Protein AF-A0A6I5NJD2-F1 (afdb_monomer)

Secondary structure (DSSP, 8-state):
-HHHHHHGGGS-GGG-----HHHHHH-HHHHHHHHHHHTT-TTHHHHHHHHHHHHHHHTT-PPPP----HHHHHHHHHHHHHHHHHHHTSPPPP----

Foldseek 3Di:
DVVCVVCVVVDPQLGDDDADPVLCVVPVLLVVVVNCVRVVPPDSVVCSVVVVVVCVVCVPDDDDDDDDDPVVVVVCCVVCVVVCVVVVPDDRRDPPDD

Mean predicted aligned error: 7.26 Å

Radius of gyration: 16.8 Å; Cα contacts (8 Å, |Δi|>4): 38; chains: 1; bounding box: 35×32×38 Å

Solvent-accessible surface area (backbone atoms only — not comparable to full-atom values): 6321 Å² total; per-residue (Å²): 109,69,67,57,74,73,46,54,88,76,51,58,64,52,78,58,84,89,78,57,69,68,54,38,76,75,34,50,68,61,47,53,50,50,51,32,59,50,46,69,51,84,62,58,83,81,46,45,63,61,51,51,54,50,50,62,70,51,69,78,71,78,78,86,84,82,88,76,55,70,71,58,49,52,54,50,43,75,76,41,41,74,58,52,58,58,60,69,69,52,82,75,80,82,82,85,80,126

Sequence (98 aa):
MDTLFSTVDLIPPSNFVEVRYEDLEHSEITCLKYIYEQLSLPGFEKIQNKFQDYIVEQAGYQKNQYSLDEATKERVYLQWQNAVDRWMALPKIDQTVV

pLDDT: mean 82.63, std 9.86, range [38.56, 92.31]

Structure (mmCIF, N/CA/C/O backbone):
data_AF-A0A6I5NJD2-F1
#
_entry.id   AF-A0A6I5NJD2-F1
#
loop_
_atom_site.group_PDB
_atom_site.id
_atom_site.type_symbol
_atom_site.label_atom_id
_atom_site.label_alt_id
_atom_site.label_comp_id
_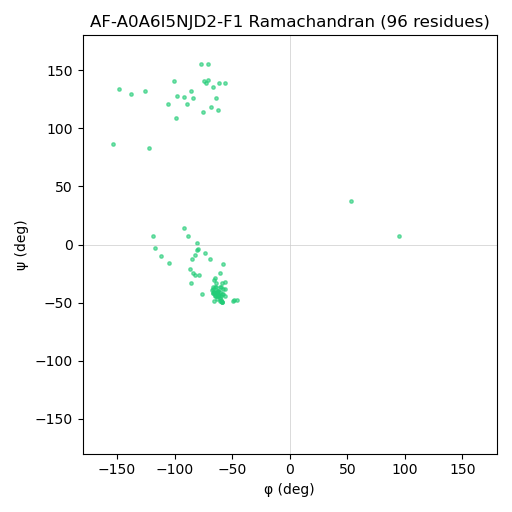atom_site.label_asym_id
_atom_site.label_entity_id
_atom_site.label_seq_id
_atom_site.pdbx_PDB_ins_code
_atom_site.Cartn_x
_atom_site.Cartn_y
_atom_site.Cartn_z
_atom_site.occupancy
_atom_site.B_iso_or_equiv
_atom_site.auth_seq_id
_atom_site.auth_comp_id
_atom_site.auth_asym_id
_atom_site.auth_atom_id
_atom_site.pdbx_PDB_model_num
ATOM 1 N N . MET A 1 1 ? 2.956 -11.754 -11.121 1.00 65.81 1 MET A N 1
ATOM 2 C CA . MET A 1 1 ? 1.755 -10.950 -11.438 1.00 65.81 1 MET A CA 1
ATOM 3 C C . MET A 1 1 ? 0.675 -11.796 -12.085 1.00 65.81 1 MET A C 1
ATOM 5 O O . MET A 1 1 ? -0.479 -11.652 -11.714 1.00 65.81 1 MET A O 1
ATOM 9 N N . ASP A 1 2 ? 1.043 -12.728 -12.962 1.00 74.19 2 ASP A N 1
ATOM 10 C CA . ASP A 1 2 ? 0.085 -13.504 -13.764 1.00 74.19 2 ASP A CA 1
ATOM 11 C C . ASP A 1 2 ? -0.916 -14.322 -12.934 1.00 74.19 2 ASP A C 1
ATOM 13 O O . ASP A 1 2 ? -2.098 -14.389 -13.267 1.00 74.19 2 ASP A O 1
ATOM 17 N N . THR A 1 3 ? -0.484 -14.888 -11.802 1.00 81.69 3 THR A N 1
ATOM 18 C CA . THR A 1 3 ? -1.391 -15.594 -10.882 1.00 81.69 3 THR A CA 1
ATOM 19 C C . THR A 1 3 ? -2.424 -14.652 -10.269 1.00 81.69 3 THR A C 1
ATOM 21 O O . THR A 1 3 ? -3.600 -14.975 -10.273 1.00 81.69 3 THR A O 1
ATOM 24 N N . LEU A 1 4 ? -2.018 -13.458 -9.817 1.00 81.56 4 LEU A N 1
ATOM 25 C CA . LEU A 1 4 ? -2.950 -12.476 -9.253 1.00 81.56 4 LEU A CA 1
ATOM 26 C C . LEU A 1 4 ? -4.007 -12.080 -10.292 1.00 81.56 4 LEU A C 1
ATOM 28 O O . LEU A 1 4 ? -5.194 -12.111 -9.996 1.00 81.56 4 LEU A O 1
ATOM 32 N N . PHE A 1 5 ? -3.587 -11.767 -11.519 1.00 83.25 5 PHE A N 1
ATOM 33 C CA . PHE A 1 5 ? -4.501 -11.314 -12.571 1.00 83.25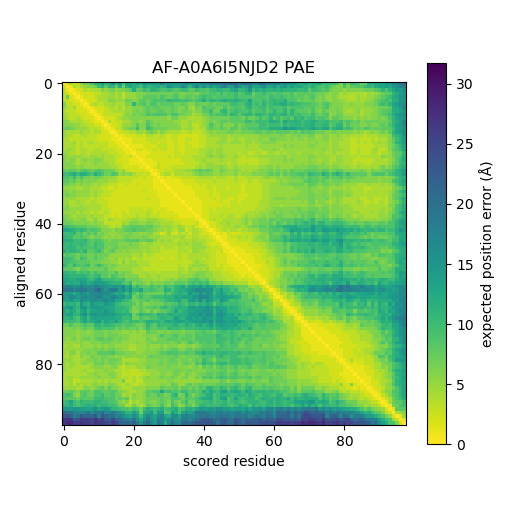 5 PHE A CA 1
ATOM 34 C C . PHE A 1 5 ? -5.495 -12.383 -13.021 1.00 83.25 5 PHE A C 1
ATOM 36 O O . PHE A 1 5 ? -6.603 -12.038 -13.411 1.00 83.25 5 PHE A O 1
ATOM 43 N N . SER A 1 6 ? -5.119 -13.660 -12.955 1.00 83.38 6 SER A N 1
ATOM 44 C CA . SER A 1 6 ? -5.986 -14.770 -13.364 1.00 83.38 6 SER A CA 1
ATOM 45 C C . SER A 1 6 ? -6.921 -15.265 -12.261 1.00 83.38 6 SER A C 1
ATOM 47 O O . SER A 1 6 ? -7.925 -15.901 -12.569 1.00 83.38 6 SER A O 1
ATOM 49 N N . THR A 1 7 ? -6.616 -14.993 -10.987 1.00 86.94 7 THR A N 1
ATOM 50 C CA . THR A 1 7 ? -7.413 -15.500 -9.858 1.00 86.94 7 THR A CA 1
ATOM 51 C C . THR A 1 7 ? -8.172 -14.424 -9.098 1.00 86.94 7 THR A C 1
ATOM 53 O O . THR A 1 7 ? -8.979 -14.771 -8.243 1.00 86.94 7 THR A O 1
ATOM 56 N N . VAL A 1 8 ? -7.923 -13.137 -9.354 1.00 84.62 8 VAL A N 1
ATOM 57 C CA . VAL A 1 8 ? -8.564 -12.036 -8.615 1.00 84.62 8 VAL A CA 1
ATOM 58 C C . VAL A 1 8 ? -10.090 -12.083 -8.701 1.00 84.62 8 VAL A C 1
ATOM 60 O O . VAL A 1 8 ? -10.755 -11.900 -7.688 1.00 84.62 8 VAL A O 1
ATOM 63 N N . ASP A 1 9 ? -10.640 -12.455 -9.858 1.00 83.50 9 ASP A N 1
ATOM 64 C CA . ASP A 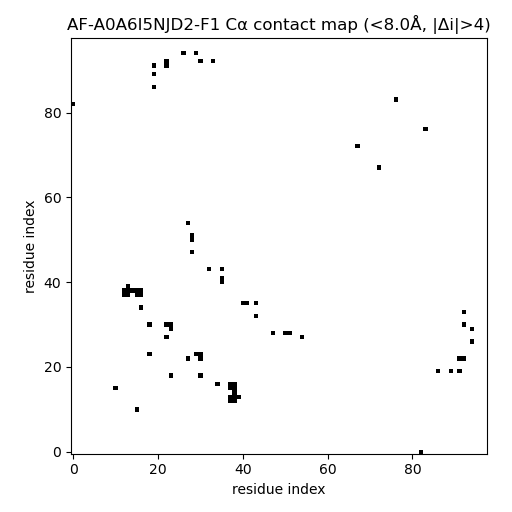1 9 ? -12.090 -12.567 -10.068 1.00 83.50 9 ASP A CA 1
ATOM 65 C C . ASP A 1 9 ? -12.724 -13.743 -9.298 1.00 83.50 9 ASP A C 1
ATOM 67 O O . ASP A 1 9 ? -13.945 -13.836 -9.183 1.00 83.50 9 ASP A O 1
ATOM 71 N N . LEU A 1 10 ? -11.905 -14.653 -8.756 1.00 89.31 10 LEU A N 1
ATOM 72 C CA . LEU A 1 10 ? -12.357 -15.754 -7.900 1.00 89.31 10 LEU A CA 1
ATOM 73 C C . LEU A 1 10 ? -12.498 -15.327 -6.433 1.00 89.31 10 LEU A C 1
ATOM 75 O O . LEU A 1 10 ? -13.051 -16.078 -5.627 1.00 89.31 10 LEU A O 1
ATOM 79 N N . ILE A 1 11 ? -11.968 -14.158 -6.065 1.00 86.94 11 ILE A N 1
ATOM 80 C CA . ILE A 1 11 ? -12.016 -13.655 -4.696 1.00 86.94 11 ILE A CA 1
ATOM 81 C C . ILE A 1 11 ? -13.348 -12.922 -4.494 1.00 86.94 11 ILE A C 1
ATOM 83 O O . ILE A 1 11 ? -13.713 -12.077 -5.312 1.00 86.94 11 ILE A O 1
ATOM 87 N N . PRO A 1 12 ? -14.086 -13.201 -3.404 1.00 86.75 12 PRO A N 1
ATOM 88 C CA . PRO A 1 12 ? -15.283 -12.441 -3.083 1.00 86.75 12 PRO A CA 1
ATOM 89 C C . PRO A 1 12 ? -14.971 -10.941 -2.965 1.00 86.75 12 PRO A C 1
ATOM 91 O O . PRO A 1 12 ? -13.968 -10.586 -2.340 1.00 86.75 12 PRO A O 1
ATOM 94 N N . PRO A 1 13 ? -15.840 -10.053 -3.477 1.00 79.56 13 PRO A N 1
ATOM 95 C CA . PRO A 1 13 ? -15.604 -8.608 -3.445 1.00 79.56 13 PRO A CA 1
ATOM 96 C C . PRO A 1 13 ? -15.469 -8.050 -2.017 1.00 79.56 13 PRO A C 1
ATOM 98 O O . PRO A 1 13 ? -14.773 -7.069 -1.806 1.00 79.56 13 PRO A O 1
ATOM 101 N N . SER A 1 14 ? -16.043 -8.719 -1.011 1.00 84.19 14 SER A N 1
ATOM 102 C CA . SER A 1 14 ? -15.891 -8.356 0.406 1.00 84.19 14 SER A CA 1
ATOM 103 C C . SER A 1 14 ? -14.521 -8.685 1.009 1.00 84.19 14 SER A C 1
ATOM 105 O O . SER A 1 14 ? -14.267 -8.367 2.167 1.00 84.19 14 SER A O 1
ATOM 107 N N . ASN A 1 15 ? -13.653 -9.381 0.273 1.00 86.31 15 ASN A N 1
ATOM 108 C CA . ASN A 1 15 ? -12.387 -9.906 0.786 1.00 86.31 15 ASN A CA 1
ATOM 109 C C . ASN A 1 15 ? -11.170 -9.298 0.080 1.00 86.31 15 ASN A C 1
ATOM 111 O O . ASN A 1 15 ? -10.036 -9.623 0.438 1.00 86.31 15 ASN A O 1
ATOM 115 N N . PHE A 1 16 ? -11.385 -8.449 -0.925 1.00 88.69 16 PHE A N 1
ATOM 116 C CA . PHE A 1 16 ? -10.317 -7.850 -1.708 1.00 88.69 16 PHE A CA 1
ATOM 117 C C . PHE A 1 16 ? -10.705 -6.454 -2.185 1.00 88.69 16 PHE A C 1
ATOM 119 O O . PHE A 1 16 ? -11.792 -6.247 -2.711 1.00 88.69 16 PHE A O 1
ATOM 126 N N . VAL A 1 17 ? -9.787 -5.505 -2.020 1.00 88.50 17 VAL A N 1
ATOM 127 C CA . VAL A 1 17 ? -9.947 -4.127 -2.480 1.00 88.50 17 VAL A CA 1
ATOM 128 C C . VAL A 1 17 ? -8.634 -3.654 -3.094 1.00 88.50 17 VAL A C 1
ATOM 130 O O . VAL A 1 17 ? -7.569 -3.807 -2.494 1.00 88.50 17 VAL A O 1
ATOM 133 N N . GLU A 1 18 ? -8.703 -3.093 -4.300 1.00 88.38 18 GLU A N 1
ATOM 134 C CA . GLU A 1 18 ? -7.575 -2.410 -4.939 1.00 88.38 18 GLU A CA 1
ATOM 135 C C . GLU A 1 18 ? -7.730 -0.907 -4.700 1.00 88.38 18 GLU A C 1
ATOM 137 O O . GLU A 1 18 ? -8.784 -0.333 -4.972 1.00 88.38 18 GLU A O 1
ATOM 142 N N . VAL A 1 19 ? -6.681 -0.269 -4.182 1.00 87.12 19 VAL A N 1
ATOM 143 C CA . VAL A 1 19 ? -6.633 1.180 -3.962 1.00 87.12 19 VAL A CA 1
ATOM 144 C C . VAL A 1 19 ? -5.403 1.723 -4.663 1.00 87.12 19 VAL A C 1
ATOM 146 O O . VAL A 1 19 ? -4.305 1.179 -4.532 1.00 87.12 19 VAL A O 1
ATOM 149 N N . ARG A 1 20 ? -5.598 2.796 -5.426 1.00 85.50 20 ARG A N 1
ATOM 150 C CA . ARG A 1 20 ? -4.516 3.482 -6.124 1.00 85.50 20 ARG A CA 1
ATOM 151 C C . ARG A 1 20 ? -3.664 4.246 -5.127 1.00 85.50 20 ARG A C 1
ATOM 153 O O . ARG A 1 20 ? -4.191 4.899 -4.227 1.00 85.50 20 ARG A O 1
ATOM 160 N N . TYR A 1 21 ? -2.349 4.201 -5.319 1.00 84.12 21 TYR A N 1
ATOM 161 C CA . TYR A 1 21 ? -1.439 4.956 -4.466 1.00 84.12 21 TYR A CA 1
ATOM 162 C C . TYR A 1 21 ? -1.754 6.451 -4.529 1.00 84.12 21 TYR A C 1
ATOM 164 O O . TYR A 1 21 ? -1.835 7.087 -3.487 1.00 84.12 21 TYR A O 1
ATOM 172 N N . GLU A 1 22 ? -2.024 6.987 -5.722 1.00 84.31 22 GLU A N 1
ATOM 173 C CA . GLU A 1 22 ? -2.303 8.412 -5.893 1.00 84.31 22 GLU A CA 1
ATOM 174 C C . GLU A 1 22 ? -3.561 8.838 -5.128 1.00 84.31 22 GLU A C 1
ATOM 176 O O . GLU A 1 22 ? -3.556 9.888 -4.495 1.00 84.31 22 GLU A O 1
ATOM 181 N N . ASP A 1 23 ? -4.619 8.021 -5.125 1.00 85.12 23 ASP A N 1
ATOM 182 C CA . ASP A 1 23 ? -5.848 8.330 -4.382 1.00 85.12 23 ASP A CA 1
ATOM 183 C C . ASP A 1 23 ? -5.586 8.344 -2.868 1.00 85.12 23 ASP A C 1
ATOM 185 O O . ASP A 1 23 ? -6.100 9.211 -2.156 1.00 85.12 23 ASP A O 1
ATOM 189 N N . LEU A 1 24 ? -4.722 7.442 -2.388 1.00 85.25 24 LEU A N 1
ATOM 190 C CA . LEU A 1 24 ? -4.288 7.414 -0.994 1.00 85.25 24 LEU A CA 1
ATOM 191 C C . LEU A 1 24 ? -3.474 8.664 -0.632 1.00 85.25 24 LEU A C 1
ATOM 193 O O . LEU A 1 24 ? -3.696 9.214 0.436 1.00 85.25 24 LEU A O 1
ATOM 197 N N . GLU A 1 25 ? -2.582 9.144 -1.510 1.00 83.50 25 GLU A N 1
ATOM 198 C CA . GLU A 1 25 ? -1.812 10.378 -1.263 1.00 83.50 25 GLU A CA 1
ATOM 199 C C . GLU A 1 25 ? -2.681 11.635 -1.179 1.00 83.50 25 GLU A C 1
ATOM 201 O O . GLU A 1 25 ? -2.315 12.586 -0.495 1.00 83.50 25 GLU A O 1
ATOM 206 N N . HIS A 1 26 ? -3.778 11.683 -1.938 1.00 80.62 26 HIS A N 1
ATOM 207 C CA . HIS A 1 26 ? -4.640 12.863 -1.981 1.00 80.62 26 HIS A CA 1
ATOM 208 C C . HIS A 1 26 ? -5.672 12.852 -0.851 1.00 80.62 26 HIS A C 1
ATOM 210 O O . HIS A 1 26 ? -6.071 13.917 -0.378 1.00 80.62 26 HIS A O 1
ATOM 216 N N . SER A 1 27 ? -6.151 11.670 -0.447 1.00 84.44 27 SER A N 1
ATOM 217 C CA . SER A 1 27 ? -7.148 11.545 0.613 1.00 84.44 27 SER A CA 1
ATOM 218 C C . SER A 1 27 ? -7.074 10.194 1.329 1.00 84.44 27 SER A C 1
ATOM 220 O O . SER A 1 27 ? -7.823 9.256 1.028 1.00 84.44 27 SER A O 1
ATOM 222 N N . GLU A 1 28 ? -6.214 10.105 2.345 1.00 86.38 28 GLU A N 1
ATOM 223 C CA . GLU A 1 28 ? -6.026 8.885 3.130 1.00 86.38 28 GLU A CA 1
ATOM 224 C C . GLU A 1 28 ? -7.317 8.463 3.844 1.00 86.38 28 GLU A C 1
ATOM 226 O O . GLU A 1 28 ? -7.689 7.291 3.813 1.00 86.38 28 GLU A O 1
ATOM 231 N N . ILE A 1 29 ? -8.041 9.409 4.457 1.00 87.25 29 ILE A N 1
ATOM 232 C CA . ILE A 1 29 ? -9.290 9.119 5.187 1.00 87.25 29 ILE A CA 1
ATOM 233 C C . ILE A 1 29 ? -10.376 8.575 4.256 1.00 87.25 29 ILE A C 1
ATOM 235 O O . ILE A 1 29 ? -11.063 7.621 4.622 1.00 87.25 29 ILE A O 1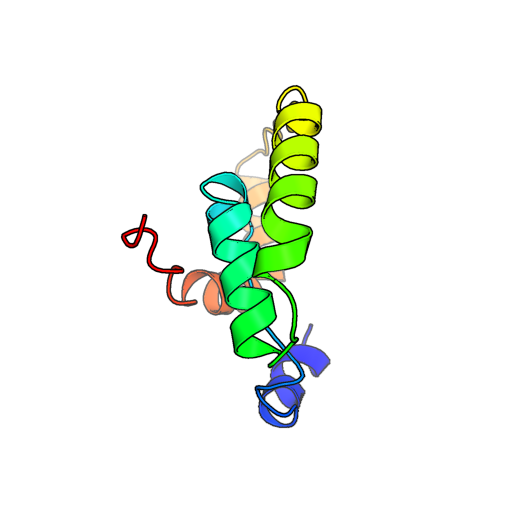
ATOM 239 N N . THR A 1 30 ? -10.526 9.145 3.059 1.00 87.06 30 THR A N 1
ATOM 240 C CA . THR A 1 30 ? -11.529 8.690 2.084 1.00 87.06 30 THR A CA 1
ATOM 241 C C . THR A 1 30 ? -11.193 7.289 1.584 1.00 87.06 30 THR A C 1
ATOM 243 O O . THR A 1 30 ? -12.073 6.431 1.532 1.00 87.06 30 THR A O 1
ATOM 246 N N . CYS A 1 31 ? -9.913 7.015 1.313 1.00 89.50 31 CYS A N 1
ATOM 247 C CA . CYS A 1 31 ? -9.457 5.673 0.958 1.00 89.50 31 CYS A CA 1
ATOM 248 C C . CYS A 1 31 ? -9.694 4.668 2.090 1.00 89.50 31 CYS A C 1
ATOM 250 O O . CYS A 1 31 ? -10.199 3.576 1.845 1.00 89.50 31 CYS A O 1
ATOM 252 N N . LEU A 1 32 ? -9.389 5.029 3.339 1.00 89.06 32 LEU A N 1
ATOM 253 C CA . LEU A 1 32 ? -9.641 4.161 4.490 1.00 89.06 32 LEU A CA 1
ATOM 254 C C . LEU A 1 32 ? -11.135 3.876 4.666 1.00 89.06 32 LEU A C 1
ATOM 256 O O . LEU A 1 32 ? -11.506 2.727 4.894 1.00 89.06 32 LEU A O 1
ATOM 260 N N . LYS A 1 33 ? -11.998 4.885 4.506 1.00 89.25 33 LYS A N 1
ATOM 261 C CA . LYS A 1 33 ? -13.453 4.698 4.538 1.00 89.25 33 LYS A CA 1
ATOM 262 C C . LYS A 1 33 ? -13.906 3.719 3.454 1.00 89.25 33 LYS A C 1
ATOM 264 O O . LYS A 1 33 ? -14.590 2.749 3.766 1.00 89.25 33 LYS A O 1
ATOM 269 N N . TYR A 1 34 ? -13.456 3.929 2.216 1.00 88.62 34 TYR A N 1
ATOM 270 C CA . TYR A 1 34 ? -13.752 3.054 1.082 1.00 88.62 34 TYR A CA 1
ATOM 271 C C . TYR A 1 34 ? -13.327 1.601 1.347 1.00 88.62 34 TYR A C 1
ATOM 273 O O . TYR A 1 34 ? -14.104 0.680 1.112 1.00 88.62 34 TYR A O 1
ATOM 281 N N . ILE A 1 35 ? -12.134 1.380 1.910 1.00 90.06 35 ILE A N 1
ATOM 282 C CA . ILE A 1 35 ? -11.651 0.040 2.282 1.00 90.06 35 ILE A CA 1
ATOM 283 C C . ILE A 1 35 ? -12.576 -0.617 3.313 1.00 90.06 35 ILE A C 1
ATOM 285 O O . ILE A 1 35 ? -12.930 -1.785 3.158 1.00 90.06 35 ILE A O 1
ATOM 289 N N . TYR A 1 36 ? -12.982 0.113 4.357 1.00 90.19 36 TYR A N 1
ATOM 290 C CA . TYR A 1 36 ? -13.889 -0.419 5.380 1.00 90.19 36 TYR A CA 1
ATOM 291 C C . TYR A 1 36 ? -15.261 -0.772 4.800 1.00 90.19 36 TYR A C 1
ATOM 293 O O . TYR A 1 36 ? -15.815 -1.812 5.149 1.00 90.19 36 TYR A O 1
ATOM 301 N N . GLU A 1 37 ? -15.791 0.055 3.900 1.00 88.06 37 GLU A N 1
ATOM 302 C CA . GLU A 1 37 ? -17.066 -0.193 3.225 1.00 88.06 37 GLU A CA 1
ATOM 303 C C . GLU A 1 37 ? -16.993 -1.418 2.304 1.00 88.06 37 GLU A C 1
ATOM 305 O O . GLU A 1 37 ? -17.826 -2.317 2.422 1.00 88.06 37 GLU A O 1
ATOM 310 N N . GLN A 1 38 ? -15.967 -1.509 1.448 1.00 88.38 38 GLN A N 1
ATOM 311 C CA . GLN A 1 38 ? -15.784 -2.644 0.534 1.00 88.38 38 GLN A CA 1
ATOM 312 C C . GLN A 1 38 ? -15.592 -3.960 1.290 1.00 88.38 38 GLN A C 1
ATOM 314 O O . GLN A 1 38 ? -16.225 -4.963 0.969 1.00 88.38 38 GLN A O 1
ATOM 319 N N . LEU A 1 39 ? -14.782 -3.949 2.350 1.00 89.56 39 LEU A N 1
ATOM 320 C CA . LEU A 1 39 ? -14.535 -5.134 3.171 1.00 89.56 39 LEU A CA 1
ATOM 321 C C . LEU A 1 39 ? -15.653 -5.415 4.191 1.00 89.56 39 LEU A C 1
ATOM 323 O O . LEU A 1 39 ? -15.550 -6.364 4.969 1.00 89.56 39 LEU A O 1
ATOM 327 N N . SER A 1 40 ? -16.720 -4.605 4.211 1.00 87.12 40 SER A N 1
ATOM 328 C CA . SER A 1 40 ? -17.830 -4.715 5.171 1.00 87.12 40 SER A CA 1
ATOM 329 C C . SER A 1 40 ? -17.364 -4.737 6.637 1.00 87.12 40 SER A C 1
ATOM 331 O O . SER A 1 40 ? -17.916 -5.451 7.480 1.00 87.12 40 SER A O 1
ATOM 333 N N . LEU A 1 41 ? -16.327 -3.956 6.954 1.00 86.62 41 LEU A N 1
ATOM 334 C CA . LEU A 1 41 ? -15.743 -3.881 8.289 1.00 86.62 41 LEU A CA 1
ATOM 335 C C . LEU A 1 41 ? -16.520 -2.885 9.164 1.00 86.62 41 LEU A C 1
ATOM 337 O O . LEU A 1 41 ? -16.667 -1.715 8.802 1.00 86.62 41 LEU A O 1
ATOM 341 N N . PRO A 1 42 ? -16.992 -3.295 10.353 1.00 88.12 42 PRO A N 1
ATOM 342 C CA . PRO A 1 42 ? -17.693 -2.391 11.248 1.00 88.12 42 PRO A CA 1
ATOM 343 C C . PRO A 1 42 ? -16.725 -1.454 11.981 1.00 88.12 42 PRO A C 1
ATOM 345 O O . PRO A 1 42 ? -15.577 -1.791 12.267 1.00 88.12 42 PRO A O 1
ATOM 348 N N . GLY A 1 43 ? -17.238 -0.296 12.397 1.00 86.38 43 GLY A N 1
ATOM 349 C CA . GLY A 1 43 ? -16.588 0.539 13.408 1.00 86.38 43 GLY A CA 1
ATOM 350 C C . GLY A 1 43 ? -15.696 1.662 12.891 1.00 86.38 43 GLY A C 1
ATOM 351 O O . GLY A 1 43 ? -15.092 2.320 13.733 1.00 86.38 43 GLY A O 1
ATOM 352 N N . PHE A 1 44 ? -15.659 1.937 11.582 1.00 86.81 44 PHE A N 1
ATOM 353 C CA . PHE A 1 44 ? -14.863 3.029 11.002 1.00 86.81 44 PHE A CA 1
ATOM 354 C C . PHE A 1 44 ? -15.046 4.368 11.741 1.00 86.81 44 PHE A C 1
ATOM 356 O O . PHE A 1 44 ? -14.065 4.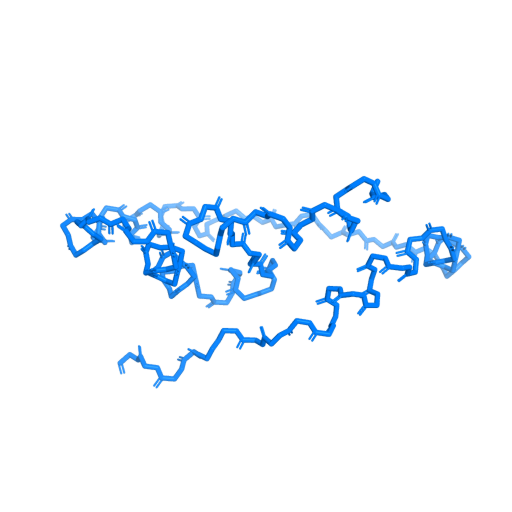970 12.165 1.00 86.81 44 PHE A O 1
ATOM 363 N N . GLU A 1 45 ? -16.288 4.773 12.020 1.00 84.75 45 GLU A N 1
ATOM 364 C CA . GLU A 1 45 ? -16.611 6.032 12.717 1.00 84.75 45 GLU A CA 1
ATOM 365 C C . GLU A 1 45 ? -15.927 6.174 14.090 1.00 84.75 45 GLU A C 1
ATOM 367 O O . GLU A 1 45 ? -15.567 7.272 14.507 1.00 84.75 45 GLU A O 1
ATOM 372 N N . LYS A 1 46 ? -15.709 5.063 14.806 1.00 85.50 46 LYS A N 1
ATOM 373 C CA . LYS A 1 46 ? -15.104 5.078 16.150 1.00 85.50 46 LYS A CA 1
ATOM 374 C C . LYS A 1 46 ? -13.586 5.240 16.115 1.00 85.50 46 LYS A C 1
ATOM 376 O O . LYS A 1 46 ? -12.995 5.677 17.101 1.00 85.50 46 LYS A O 1
ATOM 381 N N . ILE A 1 47 ? -12.952 4.828 15.019 1.00 85.94 47 ILE A N 1
ATOM 382 C CA . ILE A 1 47 ? -11.497 4.856 14.831 1.00 85.94 47 ILE A CA 1
ATOM 383 C C . ILE A 1 47 ? -11.061 5.991 13.890 1.00 85.94 47 ILE A C 1
ATOM 385 O O . ILE A 1 47 ? -9.900 6.388 13.943 1.00 85.94 47 ILE A O 1
ATOM 389 N N . GLN A 1 48 ? -11.977 6.589 13.124 1.00 86.75 48 GLN A N 1
ATOM 390 C CA . GLN A 1 48 ? -11.707 7.693 12.199 1.00 86.75 48 GLN A CA 1
ATOM 391 C C . GLN A 1 48 ? -10.834 8.793 12.819 1.00 86.75 48 GLN A C 1
ATOM 393 O O . GLN A 1 48 ? -9.824 9.162 12.227 1.00 86.75 48 GLN A O 1
ATOM 398 N N . ASN A 1 49 ? -11.151 9.246 14.037 1.00 86.12 49 ASN A N 1
ATOM 399 C CA . ASN A 1 49 ? -10.364 10.278 14.724 1.00 86.12 49 ASN A CA 1
ATOM 400 C C . ASN A 1 49 ? -8.910 9.841 14.966 1.00 86.12 49 ASN A C 1
ATOM 402 O O . ASN A 1 49 ? -7.991 10.611 14.723 1.00 86.12 49 ASN A O 1
ATOM 406 N N . LYS A 1 50 ? -8.682 8.579 15.360 1.00 87.00 50 LYS A N 1
ATOM 407 C CA . LYS A 1 50 ? -7.324 8.048 15.566 1.00 87.00 50 LYS A CA 1
ATOM 408 C C . LYS A 1 50 ? -6.539 7.958 14.261 1.00 87.00 50 LYS A C 1
ATOM 410 O O . LYS A 1 50 ? -5.335 8.186 14.264 1.00 87.00 50 LYS A O 1
ATOM 415 N N . PHE A 1 51 ? -7.203 7.607 13.158 1.00 86.06 51 PHE A N 1
ATOM 416 C CA . PHE A 1 51 ? -6.561 7.633 11.844 1.00 86.06 51 PHE A CA 1
ATOM 417 C C . PHE A 1 51 ? -6.211 9.057 11.431 1.00 86.06 51 PHE A C 1
ATOM 419 O O . PHE A 1 51 ? -5.123 9.280 10.914 1.00 86.06 51 PHE A O 1
ATOM 426 N N . GLN A 1 52 ? -7.094 10.019 11.693 1.00 85.88 52 GLN A N 1
ATOM 427 C CA . GLN A 1 52 ? -6.847 11.416 11.365 1.00 85.88 52 GLN A CA 1
ATOM 428 C C . GLN A 1 52 ? -5.658 11.983 12.148 1.00 85.88 52 GLN A C 1
ATOM 430 O O . GLN A 1 52 ? -4.779 12.589 11.541 1.00 85.88 52 GLN A O 1
ATOM 435 N N . ASP A 1 53 ? -5.572 11.700 13.449 1.00 86.56 53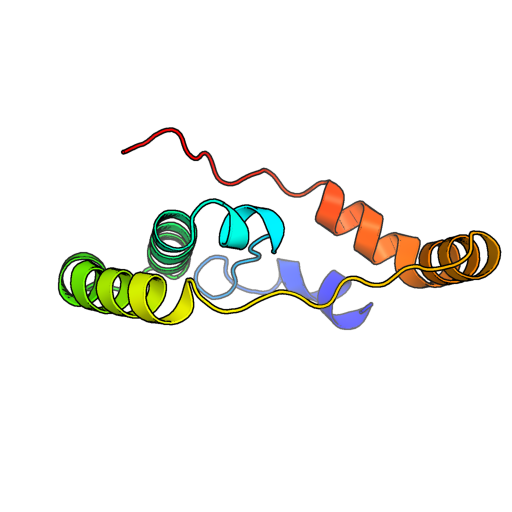 ASP A N 1
ATOM 436 C CA . ASP A 1 53 ? -4.421 12.075 14.280 1.00 86.56 53 ASP A CA 1
ATOM 437 C C . ASP A 1 53 ? -3.112 11.473 13.736 1.00 86.56 53 ASP A C 1
ATOM 439 O O . ASP A 1 53 ? -2.095 12.159 13.638 1.00 86.56 53 ASP A O 1
ATOM 443 N N . TYR A 1 54 ? -3.148 10.206 13.311 1.00 86.12 54 TYR A N 1
ATOM 444 C CA . TYR A 1 54 ? -1.988 9.513 12.747 1.00 86.12 54 TYR A CA 1
ATOM 445 C C . TYR A 1 54 ? -1.541 10.081 11.393 1.00 86.12 54 TYR A C 1
ATOM 447 O O . TYR A 1 54 ? -0.346 10.206 11.132 1.00 86.12 54 TYR A O 1
ATOM 455 N N . ILE A 1 55 ? -2.489 10.450 10.527 1.00 84.94 55 ILE A N 1
ATOM 456 C CA . ILE A 1 55 ? -2.189 11.091 9.238 1.00 84.94 55 ILE A CA 1
ATOM 457 C C . ILE A 1 55 ? -1.517 12.447 9.470 1.00 84.94 55 ILE A C 1
ATOM 459 O O . ILE A 1 55 ? -0.527 12.765 8.813 1.00 84.94 55 ILE A O 1
ATOM 463 N N . VAL A 1 56 ? -1.999 13.222 10.447 1.00 83.44 56 VAL A N 1
ATOM 464 C CA . VAL A 1 56 ? -1.380 14.501 10.830 1.00 83.44 56 VAL A CA 1
ATOM 465 C C . VAL A 1 56 ? 0.048 14.292 11.345 1.00 83.44 56 VAL A C 1
ATOM 467 O O . VAL A 1 56 ? 0.939 15.058 10.984 1.00 83.44 56 VAL A O 1
ATOM 470 N N . GLU A 1 57 ? 0.294 13.244 12.132 1.00 83.81 57 GLU A N 1
ATOM 471 C CA . GLU A 1 57 ? 1.638 12.894 12.614 1.00 83.81 57 GLU A CA 1
ATOM 472 C C . GLU A 1 57 ? 2.590 12.504 11.466 1.00 83.81 57 GLU A C 1
ATOM 474 O O . GLU A 1 57 ? 3.767 12.871 11.476 1.00 83.81 57 GLU A O 1
ATOM 479 N N . GLN A 1 58 ? 2.086 11.812 10.439 1.00 78.56 58 GLN A N 1
ATOM 480 C CA . GLN A 1 58 ? 2.872 11.390 9.275 1.00 78.56 58 GLN A CA 1
ATOM 481 C C . GLN A 1 58 ? 3.061 12.455 8.187 1.00 78.56 58 GLN A C 1
ATOM 483 O O . GLN A 1 58 ? 3.881 12.249 7.289 1.00 78.56 58 GLN A O 1
ATOM 488 N N . ALA A 1 59 ? 2.379 13.601 8.260 1.00 71.81 59 ALA A N 1
ATOM 489 C CA . ALA A 1 59 ? 2.424 14.646 7.230 1.00 71.81 59 ALA A CA 1
ATOM 490 C C . ALA A 1 59 ? 3.841 15.194 6.935 1.00 71.81 59 ALA A C 1
ATOM 492 O O . ALA A 1 59 ? 4.065 15.822 5.902 1.00 71.81 59 ALA A O 1
ATOM 493 N N . GLY A 1 60 ? 4.814 14.951 7.820 1.00 70.81 60 GLY A N 1
ATOM 494 C CA . GLY A 1 60 ? 6.223 15.299 7.614 1.00 70.81 60 GLY A CA 1
ATOM 495 C C . GLY A 1 60 ? 7.028 14.318 6.748 1.00 70.81 60 GLY A C 1
ATOM 496 O O . GLY A 1 60 ? 8.205 14.575 6.491 1.00 70.81 60 GLY A O 1
ATOM 497 N N . TYR A 1 61 ? 6.454 13.190 6.315 1.00 72.25 61 TYR A N 1
ATOM 498 C CA . TYR A 1 61 ? 7.175 12.189 5.527 1.00 72.25 61 TYR A CA 1
ATOM 499 C C . TYR A 1 61 ? 7.369 12.640 4.072 1.00 72.25 61 TYR A C 1
ATOM 501 O O . TYR A 1 61 ? 6.422 12.751 3.293 1.00 72.25 61 TYR A O 1
ATOM 509 N N . GLN A 1 62 ? 8.625 12.863 3.684 1.00 72.19 62 GLN A N 1
ATOM 510 C CA . GLN A 1 62 ? 8.982 13.261 2.327 1.00 72.19 62 GLN A CA 1
ATOM 511 C C . GLN A 1 62 ? 9.286 12.039 1.454 1.00 72.19 62 GLN A C 1
ATOM 513 O O . GLN A 1 62 ? 10.126 11.203 1.786 1.00 72.19 62 GLN A O 1
ATOM 518 N N . LYS A 1 63 ? 8.620 11.961 0.301 1.00 76.69 63 LYS A N 1
ATOM 519 C CA . LYS A 1 63 ? 8.790 10.866 -0.660 1.00 76.69 63 LYS A CA 1
ATOM 520 C C . LYS A 1 63 ? 10.105 11.014 -1.406 1.00 76.69 63 LYS A C 1
ATOM 522 O O . LYS A 1 63 ? 10.487 12.115 -1.806 1.00 76.69 63 LYS A O 1
ATOM 527 N N . ASN A 1 64 ? 10.771 9.887 -1.628 1.00 79.81 64 ASN A N 1
ATOM 528 C CA . ASN A 1 64 ? 11.963 9.848 -2.459 1.00 79.81 64 ASN A CA 1
ATOM 529 C C . ASN A 1 64 ? 11.595 10.224 -3.897 1.00 79.81 64 ASN A C 1
ATOM 531 O O . ASN A 1 64 ? 10.709 9.620 -4.499 1.00 79.81 64 ASN A O 1
ATOM 535 N N . GLN A 1 65 ? 12.295 11.213 -4.446 1.00 76.88 65 GLN A N 1
ATOM 536 C CA . GLN A 1 65 ? 12.184 11.569 -5.854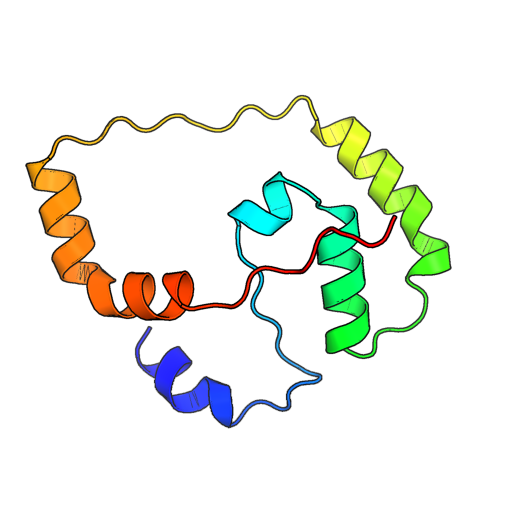 1.00 76.88 65 GLN A CA 1
ATOM 537 C C . GLN A 1 65 ? 13.194 10.745 -6.649 1.00 76.88 65 GLN A C 1
ATOM 539 O O . GLN A 1 65 ? 14.398 10.810 -6.399 1.00 76.88 65 GLN A O 1
ATOM 544 N N . TYR A 1 66 ? 12.696 9.964 -7.604 1.00 76.69 66 TYR A N 1
ATOM 545 C CA . TYR A 1 66 ? 13.522 9.166 -8.501 1.00 76.69 66 TYR A CA 1
ATOM 546 C C . TYR A 1 66 ? 13.542 9.807 -9.887 1.00 76.69 66 TYR A C 1
ATOM 548 O O . TYR A 1 66 ? 12.504 9.943 -10.531 1.00 76.69 66 TYR A O 1
ATOM 556 N N . SER A 1 67 ? 14.736 10.159 -10.358 1.00 78.88 67 SER A N 1
ATOM 557 C CA . SER A 1 67 ? 14.962 10.590 -11.738 1.00 78.88 67 SER A CA 1
ATOM 558 C C . SER A 1 67 ? 15.496 9.406 -12.534 1.00 78.88 67 SER A C 1
ATOM 560 O O . SER A 1 67 ? 16.627 8.977 -12.322 1.00 78.88 67 SER A O 1
ATOM 562 N N . LEU A 1 68 ? 14.669 8.862 -13.424 1.00 84.19 68 LEU A N 1
ATOM 563 C CA . LEU A 1 68 ? 15.045 7.774 -14.328 1.00 84.19 68 LEU A CA 1
ATOM 564 C C . LEU A 1 68 ? 15.343 8.341 -15.718 1.00 84.19 68 LEU A C 1
ATOM 566 O O . LEU A 1 68 ? 14.635 9.238 -16.182 1.00 84.19 68 LEU A O 1
ATOM 570 N N . ASP A 1 69 ? 16.367 7.812 -16.384 1.00 90.44 69 ASP A N 1
ATOM 571 C CA . ASP A 1 69 ? 16.621 8.085 -17.797 1.00 90.44 69 ASP A CA 1
ATOM 572 C C . ASP A 1 69 ? 15.570 7.400 -18.689 1.00 90.44 69 ASP A C 1
ATOM 574 O O . ASP A 1 69 ? 14.953 6.405 -18.300 1.00 90.44 69 ASP A O 1
ATOM 578 N N . GLU A 1 70 ? 15.355 7.938 -19.891 1.00 88.25 70 GLU A N 1
ATOM 579 C CA . GLU A 1 70 ? 14.310 7.454 -20.805 1.00 88.25 70 GLU A CA 1
ATOM 580 C C . GLU A 1 70 ? 14.498 5.983 -21.209 1.00 88.25 70 GLU A C 1
ATOM 582 O O . GLU A 1 70 ? 13.522 5.238 -21.258 1.00 88.25 70 GLU A O 1
ATOM 587 N N . ALA A 1 71 ? 15.738 5.514 -21.390 1.00 90.62 71 ALA A N 1
ATOM 588 C CA . ALA A 1 71 ? 15.993 4.119 -21.751 1.00 90.62 71 ALA A CA 1
ATOM 589 C C . ALA A 1 71 ? 15.611 3.156 -20.612 1.00 90.62 71 ALA A C 1
ATOM 591 O O . ALA A 1 71 ? 15.041 2.085 -20.847 1.00 90.62 71 ALA A O 1
ATOM 592 N N . THR A 1 72 ? 15.871 3.544 -19.362 1.00 88.31 72 THR A N 1
ATOM 593 C CA . THR A 1 72 ? 15.419 2.793 -18.186 1.00 88.31 72 THR A CA 1
ATOM 594 C C . THR A 1 72 ? 13.895 2.811 -18.064 1.00 88.31 72 THR A C 1
ATOM 596 O O . THR A 1 72 ? 13.305 1.761 -17.798 1.00 88.31 72 THR A O 1
ATOM 599 N N . LYS A 1 73 ? 13.235 3.953 -18.305 1.00 87.88 73 LYS A N 1
ATOM 600 C CA . LYS A 1 73 ? 11.763 4.045 -18.288 1.00 87.88 73 LYS A CA 1
ATOM 601 C C . LYS A 1 73 ? 11.120 3.136 -19.330 1.00 87.88 73 LYS A C 1
ATOM 603 O O . LYS A 1 73 ? 10.225 2.372 -18.980 1.00 87.88 73 LYS A O 1
ATOM 608 N N . GLU A 1 74 ? 11.594 3.171 -20.573 1.00 90.12 74 GLU A N 1
ATOM 609 C CA . GLU A 1 74 ? 11.086 2.314 -21.650 1.00 90.12 74 GLU A CA 1
ATOM 610 C C . GLU A 1 74 ? 11.247 0.832 -21.311 1.00 90.12 74 GLU A C 1
ATOM 612 O O . GLU A 1 74 ? 10.308 0.050 -21.457 1.00 90.12 74 GLU A O 1
ATOM 617 N N . ARG A 1 75 ? 12.412 0.436 -20.787 1.00 92.31 75 ARG A N 1
ATOM 618 C CA . ARG A 1 75 ? 12.653 -0.951 -20.378 1.00 92.31 75 ARG A CA 1
ATOM 619 C C . ARG A 1 75 ? 11.708 -1.390 -19.263 1.00 92.31 75 ARG A C 1
ATOM 621 O O . ARG A 1 75 ? 11.195 -2.507 -19.310 1.00 92.31 75 ARG A O 1
ATOM 628 N N . VAL A 1 76 ? 11.493 -0.542 -18.258 1.00 89.50 76 VAL A N 1
ATOM 629 C CA . VAL A 1 76 ? 10.554 -0.822 -17.164 1.00 89.50 76 VAL A CA 1
ATOM 630 C C . VAL A 1 76 ? 9.135 -0.933 -17.712 1.00 89.50 76 VAL A C 1
ATOM 632 O O . VAL A 1 76 ? 8.458 -1.914 -17.414 1.00 89.50 76 VAL A O 1
ATOM 635 N N . TYR A 1 77 ? 8.713 -0.000 -18.568 1.00 87.69 77 TYR A N 1
ATOM 636 C CA . TYR A 1 77 ? 7.391 -0.035 -19.184 1.00 87.69 77 TYR A CA 1
ATOM 637 C C . TYR A 1 77 ? 7.182 -1.320 -19.989 1.00 87.69 77 TYR A C 1
ATOM 639 O O . TYR A 1 77 ? 6.226 -2.035 -19.729 1.00 87.69 77 TYR A O 1
ATOM 647 N N . LEU A 1 78 ? 8.111 -1.704 -20.868 1.00 89.69 78 LEU A N 1
ATOM 648 C CA . LEU A 1 78 ? 7.995 -2.930 -21.672 1.00 89.69 78 LEU A CA 1
ATOM 649 C C . LEU A 1 78 ? 7.876 -4.209 -20.830 1.00 89.69 78 LEU A C 1
ATOM 651 O O . LEU A 1 78 ? 7.228 -5.164 -21.246 1.00 89.69 78 LEU A O 1
ATOM 655 N N . GLN A 1 79 ? 8.513 -4.254 -19.659 1.00 89.25 79 GLN A N 1
ATOM 656 C CA . GLN A 1 79 ? 8.464 -5.423 -18.774 1.00 89.25 79 GLN A CA 1
ATOM 657 C C . GLN A 1 79 ? 7.219 -5.440 -17.870 1.00 89.25 79 GLN A C 1
ATOM 659 O O . GLN A 1 79 ? 6.808 -6.509 -17.427 1.00 89.25 79 GLN A O 1
ATOM 664 N N . TRP A 1 80 ? 6.622 -4.276 -17.594 1.00 88.00 80 TRP A N 1
ATOM 665 C CA . TRP A 1 80 ? 5.523 -4.115 -16.630 1.00 88.00 80 TRP A CA 1
ATOM 666 C C . TRP A 1 80 ? 4.226 -3.584 -17.255 1.00 88.00 80 TRP A C 1
ATOM 668 O O . TRP A 1 80 ? 3.267 -3.325 -16.530 1.00 88.00 80 TRP A O 1
ATOM 678 N N . GLN A 1 81 ? 4.172 -3.462 -18.583 1.00 89.00 81 GLN A N 1
ATOM 679 C CA . GLN A 1 81 ? 3.073 -2.855 -19.336 1.00 89.00 81 GLN A CA 1
ATOM 680 C C . GLN A 1 81 ? 1.708 -3.402 -18.913 1.00 89.00 81 GLN A C 1
ATOM 682 O O . GLN A 1 81 ? 0.826 -2.630 -18.565 1.00 89.00 81 GLN A O 1
ATOM 687 N N . ASN A 1 82 ? 1.567 -4.727 -18.824 1.00 87.12 82 ASN A N 1
ATOM 688 C CA . ASN A 1 82 ? 0.306 -5.372 -18.439 1.00 87.12 82 ASN A CA 1
ATOM 689 C C . ASN A 1 82 ? -0.234 -4.885 -17.084 1.00 87.12 82 ASN A C 1
ATOM 691 O O . ASN A 1 82 ? -1.441 -4.736 -16.905 1.00 87.12 82 ASN A O 1
ATOM 695 N N . ALA A 1 83 ? 0.654 -4.650 -16.117 1.00 86.00 83 ALA A N 1
ATOM 696 C CA . ALA A 1 83 ? 0.270 -4.162 -14.801 1.00 86.00 83 ALA A CA 1
ATOM 697 C C . ALA A 1 83 ? -0.065 -2.668 -14.830 1.00 86.00 83 ALA A C 1
ATOM 699 O O . ALA A 1 83 ? -1.061 -2.252 -14.242 1.00 86.00 83 ALA A O 1
ATOM 700 N N . VAL A 1 84 ? 0.745 -1.881 -15.545 1.00 86.38 84 VAL A N 1
ATOM 701 C CA . VAL A 1 84 ? 0.521 -0.441 -15.729 1.00 86.38 84 VAL A CA 1
ATOM 702 C C . VAL A 1 84 ? -0.827 -0.196 -16.402 1.00 86.38 84 VAL A C 1
ATOM 704 O O . VAL A 1 84 ? -1.623 0.584 -15.888 1.00 86.38 84 VAL A O 1
ATOM 707 N N . ASP A 1 85 ? -1.123 -0.907 -17.488 1.00 86.50 85 ASP A N 1
ATOM 708 C CA . ASP A 1 85 ? -2.358 -0.745 -18.252 1.00 86.50 85 ASP A CA 1
ATOM 709 C C . ASP A 1 85 ? -3.590 -1.153 -17.422 1.00 86.50 85 ASP A C 1
ATOM 711 O O . ASP A 1 85 ? -4.576 -0.414 -17.379 1.00 86.50 85 ASP A O 1
ATOM 715 N N . ARG A 1 86 ? -3.527 -2.280 -16.687 1.00 84.94 86 ARG A N 1
ATOM 716 C CA . ARG A 1 86 ? -4.608 -2.718 -15.779 1.00 84.94 86 ARG A CA 1
ATOM 717 C C . ARG A 1 86 ? -4.901 -1.668 -14.709 1.00 84.94 86 ARG A C 1
ATOM 719 O O . ARG A 1 86 ? -6.061 -1.336 -14.476 1.00 84.94 86 ARG A O 1
ATOM 726 N N . TRP A 1 87 ? -3.868 -1.174 -14.029 1.00 84.75 87 TRP A N 1
ATOM 727 C CA . TRP A 1 87 ? -4.051 -0.298 -12.872 1.00 84.75 87 TRP A CA 1
ATOM 728 C C . TRP A 1 87 ? -4.290 1.165 -13.243 1.00 84.75 87 TRP A C 1
ATOM 730 O O . TRP A 1 87 ? -4.990 1.862 -12.509 1.00 84.75 87 TRP A O 1
ATOM 740 N N . MET A 1 88 ? -3.816 1.628 -14.405 1.00 83.06 88 MET A N 1
ATOM 741 C CA . MET A 1 88 ? -4.227 2.929 -14.944 1.00 83.06 88 MET A CA 1
ATOM 742 C C . MET A 1 88 ? -5.714 2.966 -15.312 1.00 83.06 88 MET A C 1
ATOM 744 O O . MET A 1 88 ? -6.322 4.034 -15.230 1.00 83.06 88 MET A O 1
ATOM 748 N N . ALA A 1 89 ? -6.303 1.822 -15.672 1.00 81.75 89 ALA A N 1
ATOM 749 C CA . ALA A 1 89 ? -7.721 1.700 -16.000 1.00 81.75 89 ALA A CA 1
ATOM 750 C C . ALA A 1 89 ? -8.651 1.623 -14.770 1.00 81.75 89 ALA A C 1
ATOM 752 O O . ALA A 1 89 ? -9.871 1.606 -14.942 1.00 81.75 89 ALA A O 1
ATOM 753 N N . LEU A 1 90 ? -8.116 1.589 -13.541 1.00 77.19 90 LEU A N 1
ATOM 754 C CA . LEU A 1 90 ? -8.942 1.564 -12.331 1.00 77.19 90 LEU A CA 1
ATOM 755 C C . LEU A 1 90 ? -9.717 2.884 -12.152 1.00 77.19 90 LEU A C 1
ATOM 757 O O . LEU A 1 90 ? -9.122 3.966 -12.293 1.00 77.19 90 LEU A O 1
ATOM 761 N N . PRO A 1 91 ? -11.018 2.816 -11.795 1.00 77.06 91 PRO A N 1
ATOM 762 C CA . PRO A 1 91 ? -11.802 4.002 -11.485 1.00 77.06 91 PRO A CA 1
ATOM 763 C C . PRO A 1 91 ? -11.191 4.715 -10.279 1.00 77.06 91 PRO A C 1
ATOM 765 O O . PRO A 1 91 ? -10.747 4.080 -9.323 1.00 77.06 91 PRO A O 1
ATOM 768 N N . LYS A 1 92 ? -11.144 6.045 -10.345 1.00 77.44 92 LYS A N 1
ATOM 769 C CA . LYS A 1 92 ? -10.687 6.865 -9.222 1.00 77.44 92 LYS A CA 1
ATOM 770 C C . LYS A 1 92 ? -11.738 6.825 -8.122 1.00 77.44 92 LYS A C 1
ATOM 772 O O . LYS A 1 92 ? -12.931 6.844 -8.422 1.00 77.44 92 LYS A O 1
ATOM 777 N N 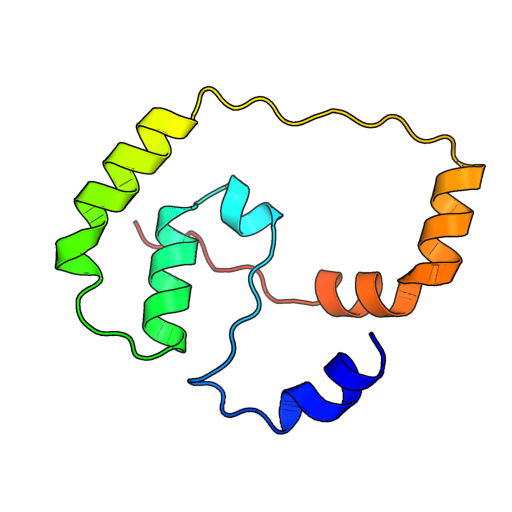. ILE A 1 93 ? -11.298 6.787 -6.870 1.00 74.69 93 ILE A N 1
ATOM 778 C CA . ILE A 1 93 ? -12.217 6.912 -5.736 1.00 74.69 93 ILE A CA 1
ATOM 779 C C . ILE A 1 93 ? -12.754 8.349 -5.736 1.00 74.69 93 ILE A C 1
ATOM 781 O O . ILE A 1 93 ? -11.973 9.294 -5.641 1.00 74.69 93 ILE A O 1
ATOM 785 N N . ASP A 1 94 ? -14.072 8.518 -5.883 1.00 62.59 94 ASP A N 1
ATOM 786 C CA . ASP A 1 94 ? -14.709 9.838 -5.913 1.00 62.59 94 ASP A CA 1
ATOM 787 C C . ASP A 1 94 ? -14.490 10.575 -4.585 1.00 62.59 94 ASP A C 1
ATOM 789 O O . ASP A 1 94 ? -14.961 10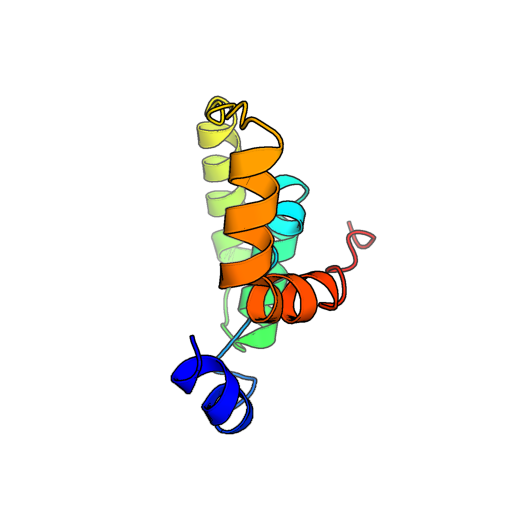.173 -3.522 1.00 62.59 94 ASP A O 1
ATOM 793 N N . GLN A 1 95 ? -13.770 11.693 -4.663 1.00 55.88 95 GLN A N 1
ATOM 794 C CA . GLN A 1 95 ? -13.320 12.487 -3.515 1.00 55.88 95 GLN A CA 1
ATOM 795 C C . GLN A 1 95 ? -14.350 13.554 -3.086 1.00 55.88 95 GLN A C 1
ATOM 797 O O . GLN A 1 95 ? -14.049 14.420 -2.271 1.00 55.88 95 GLN A O 1
ATOM 802 N N . THR A 1 96 ? -15.558 13.551 -3.665 1.00 39.84 96 THR A N 1
ATOM 803 C CA . THR A 1 96 ? -16.519 14.673 -3.593 1.00 39.84 96 THR A CA 1
ATOM 804 C C . THR A 1 96 ? -17.516 14.593 -2.432 1.00 39.84 96 THR A C 1
ATOM 806 O O . THR A 1 96 ? -18.505 15.321 -2.432 1.00 39.84 96 THR A O 1
ATOM 809 N N . VAL A 1 97 ? -17.295 13.736 -1.434 1.00 39.28 97 VAL A N 1
ATOM 810 C CA . VAL A 1 97 ? -18.167 13.686 -0.249 1.00 39.28 97 VAL A CA 1
ATOM 811 C C . VAL A 1 97 ? -17.344 13.920 1.012 1.00 39.28 97 VAL A C 1
ATOM 813 O O . VAL A 1 97 ? -16.932 12.981 1.693 1.00 39.28 97 VAL A O 1
ATOM 816 N N . VAL A 1 98 ? -17.126 15.206 1.296 1.00 38.56 98 VAL A N 1
ATOM 817 C CA . VAL A 1 98 ? -16.913 15.742 2.647 1.00 38.56 98 VAL A CA 1
ATOM 818 C C . VAL A 1 98 ? -18.121 16.600 2.987 1.00 38.56 98 VAL A C 1
ATOM 820 O O . VAL A 1 98 ? -18.490 17.435 2.130 1.00 38.56 98 VAL A O 1
#